Prot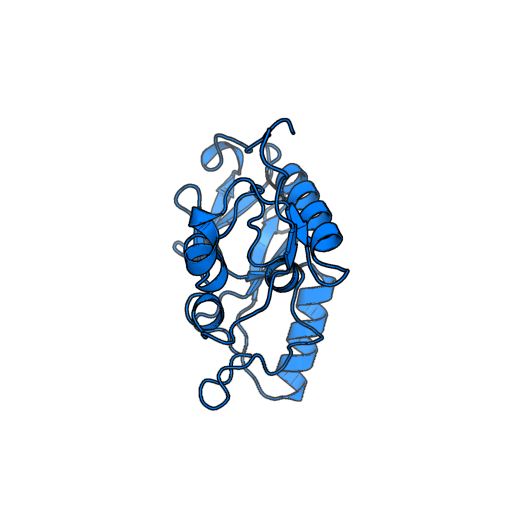ein AF-A0A497RSQ1-F1 (afdb_monomer_lite)

pLDDT: mean 88.02, std 12.99, range [28.38, 98.44]

Structure (mmCIF, N/CA/C/O backbone):
data_AF-A0A497RSQ1-F1
#
_entry.id   AF-A0A497RSQ1-F1
#
loop_
_atom_site.group_PDB
_atom_site.id
_atom_site.type_symbol
_atom_site.label_atom_id
_atom_site.label_alt_id
_atom_site.label_comp_id
_atom_site.label_asym_id
_atom_site.label_entity_id
_atom_site.label_seq_id
_atom_site.pdbx_PDB_ins_code
_atom_site.Cartn_x
_atom_site.Cartn_y
_atom_site.Cartn_z
_atom_site.occupancy
_atom_site.B_iso_or_equiv
_atom_site.auth_seq_id
_atom_site.auth_comp_id
_atom_site.auth_asym_id
_atom_site.auth_atom_id
_atom_site.pdbx_PDB_model_num
ATOM 1 N N . MET A 1 1 ? 28.451 -4.907 -27.278 1.00 52.22 1 MET A N 1
ATOM 2 C CA . MET A 1 1 ? 27.401 -4.819 -26.233 1.00 52.22 1 MET A CA 1
ATOM 3 C C . MET A 1 1 ? 26.137 -5.486 -26.754 1.00 52.22 1 MET A C 1
ATOM 5 O O . MET A 1 1 ? 25.783 -5.231 -27.897 1.00 52.22 1 MET A O 1
ATOM 9 N N . ARG A 1 2 ? 25.479 -6.356 -25.973 1.00 59.78 2 ARG A N 1
ATOM 10 C CA . ARG A 1 2 ? 24.147 -6.872 -26.343 1.00 59.78 2 ARG A CA 1
ATOM 11 C C . ARG A 1 2 ? 23.115 -5.746 -26.162 1.00 59.78 2 ARG A C 1
ATOM 13 O O . ARG A 1 2 ? 23.222 -5.026 -25.170 1.00 59.78 2 ARG A O 1
ATOM 20 N N . PRO A 1 3 ? 22.153 -5.566 -27.081 1.00 72.75 3 PRO A N 1
ATOM 21 C CA . PRO A 1 3 ? 21.122 -4.546 -26.925 1.00 72.75 3 PRO A CA 1
ATOM 22 C C . PRO A 1 3 ? 20.256 -4.849 -25.696 1.00 72.75 3 PRO A C 1
ATOM 24 O O . PRO A 1 3 ? 19.858 -5.996 -25.479 1.00 72.75 3 PRO A O 1
ATOM 27 N N . ILE A 1 4 ? 19.971 -3.818 -24.895 1.00 76.62 4 ILE A N 1
ATOM 28 C CA . ILE A 1 4 ? 19.036 -3.910 -23.768 1.00 76.62 4 ILE A CA 1
ATOM 29 C C . ILE A 1 4 ? 17.651 -4.205 -24.345 1.00 76.62 4 ILE A C 1
ATOM 31 O O . ILE A 1 4 ? 17.123 -3.418 -25.132 1.00 76.62 4 ILE A O 1
ATOM 35 N N . ARG A 1 5 ? 17.065 -5.343 -23.965 1.00 82.69 5 ARG A N 1
ATOM 36 C CA . ARG A 1 5 ? 15.711 -5.716 -24.391 1.00 82.69 5 ARG A CA 1
ATOM 37 C C . ARG A 1 5 ? 14.687 -4.826 -23.696 1.00 82.69 5 ARG A C 1
ATOM 39 O O . ARG A 1 5 ? 14.846 -4.513 -22.520 1.00 82.69 5 ARG A O 1
ATOM 46 N N . ALA A 1 6 ? 13.638 -4.441 -24.411 1.00 85.75 6 ALA A N 1
ATOM 47 C CA . ALA A 1 6 ? 12.471 -3.801 -23.824 1.00 85.75 6 ALA A CA 1
ATOM 48 C C . ALA A 1 6 ? 11.416 -4.862 -23.488 1.00 85.75 6 ALA A C 1
ATOM 50 O O . ALA A 1 6 ? 11.154 -5.744 -24.304 1.00 85.75 6 ALA A O 1
ATOM 51 N N . LEU A 1 7 ? 10.846 -4.803 -22.285 1.00 87.31 7 LEU A N 1
ATOM 52 C CA . LEU A 1 7 ? 9.827 -5.741 -21.816 1.00 87.31 7 LEU A CA 1
ATOM 53 C C . LEU A 1 7 ? 8.635 -4.984 -21.260 1.00 87.31 7 LEU A C 1
ATOM 55 O O . LEU A 1 7 ? 8.781 -4.227 -20.303 1.00 87.31 7 LEU A O 1
ATOM 59 N N . ARG A 1 8 ? 7.448 -5.239 -21.809 1.00 85.75 8 ARG A N 1
ATOM 60 C CA . ARG A 1 8 ? 6.207 -4.646 -21.317 1.00 85.75 8 ARG A CA 1
ATOM 61 C C . ARG A 1 8 ? 5.657 -5.427 -20.126 1.00 85.75 8 ARG A C 1
ATOM 63 O O . ARG A 1 8 ? 5.449 -6.635 -20.226 1.00 85.75 8 ARG A O 1
ATOM 70 N N . PHE A 1 9 ? 5.378 -4.747 -19.014 1.00 86.75 9 PHE A N 1
ATOM 71 C CA . PHE A 1 9 ? 4.687 -5.383 -17.896 1.00 86.75 9 PHE A CA 1
ATOM 72 C C . PHE A 1 9 ? 3.233 -5.704 -18.236 1.00 86.75 9 PHE A C 1
ATOM 74 O O . PHE A 1 9 ? 2.473 -4.832 -18.668 1.00 86.7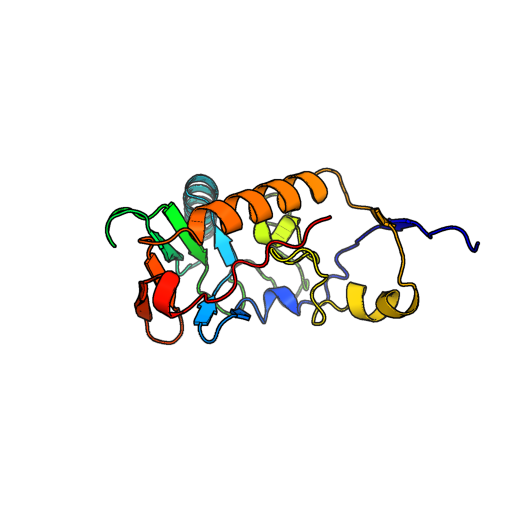5 9 PHE A O 1
ATOM 81 N N . GLU A 1 10 ? 2.830 -6.931 -17.903 1.00 86.12 10 GLU A N 1
ATOM 82 C CA . GLU A 1 10 ? 1.447 -7.384 -17.964 1.00 86.12 10 GLU A CA 1
ATOM 83 C C . GLU A 1 10 ? 1.053 -8.108 -16.673 1.00 86.12 10 GLU A C 1
ATOM 85 O O . GLU A 1 10 ? 1.729 -9.023 -16.193 1.00 86.12 10 GLU A O 1
ATOM 90 N N . CYS A 1 11 ? -0.086 -7.711 -16.098 1.00 88.12 11 CYS A N 1
ATOM 91 C CA . CYS A 1 11 ? -0.640 -8.409 -14.947 1.00 88.12 11 CYS A CA 1
ATOM 92 C C . CYS A 1 11 ? -1.147 -9.790 -15.381 1.00 88.12 11 CYS A C 1
ATOM 94 O O . CYS A 1 11 ? -2.190 -9.900 -16.018 1.00 88.12 11 CYS A O 1
ATOM 96 N N . LEU A 1 12 ? -0.464 -10.848 -14.941 1.00 91.19 12 LEU A N 1
ATOM 97 C CA . LEU A 1 12 ? -0.809 -12.241 -15.255 1.00 91.19 12 LEU A CA 1
ATOM 98 C C . LEU A 1 12 ? -2.095 -12.750 -14.575 1.00 91.19 12 LEU A C 1
ATOM 100 O O . LEU A 1 12 ? -2.354 -13.950 -14.602 1.00 91.19 12 LEU A O 1
ATOM 104 N N . ARG A 1 13 ? -2.843 -11.881 -13.873 1.00 91.62 13 ARG A N 1
ATOM 105 C CA . ARG A 1 13 ? -4.024 -12.247 -13.060 1.00 91.62 13 ARG A CA 1
ATOM 106 C C . ARG A 1 13 ? -3.760 -13.438 -12.129 1.00 91.62 13 ARG A C 1
ATOM 108 O O . ARG A 1 13 ? -4.613 -14.274 -11.858 1.00 91.62 13 ARG A O 1
ATOM 115 N N . CYS A 1 14 ? -2.527 -13.520 -11.623 1.00 91.69 14 CYS A N 1
ATOM 116 C CA . CYS A 1 14 ? -2.107 -14.655 -10.810 1.00 91.69 14 CYS A CA 1
ATOM 117 C C . CYS A 1 14 ? -2.724 -14.644 -9.402 1.00 91.69 14 CYS A C 1
ATOM 119 O O . CYS A 1 14 ? -2.711 -15.680 -8.745 1.00 91.69 14 CYS A O 1
ATOM 121 N N . GLY A 1 15 ? -3.246 -13.497 -8.949 1.00 91.50 15 GLY A N 1
ATOM 122 C CA . GLY A 1 15 ? -3.863 -13.305 -7.635 1.00 91.50 15 GLY A CA 1
ATOM 123 C C . GLY A 1 15 ? -2.886 -12.954 -6.512 1.00 91.50 15 GLY A C 1
ATOM 124 O O . GLY A 1 15 ? -3.297 -12.328 -5.547 1.00 91.50 15 GLY A O 1
ATOM 125 N N . ARG A 1 16 ? -1.584 -13.253 -6.641 1.00 91.56 16 ARG A N 1
ATOM 126 C CA . ARG A 1 16 ? -0.605 -13.146 -5.533 1.00 91.56 16 ARG A CA 1
ATOM 127 C C . ARG A 1 16 ? -0.569 -11.791 -4.831 1.00 91.56 16 ARG A C 1
ATOM 129 O O . ARG A 1 16 ? -0.729 -11.739 -3.622 1.00 91.56 16 ARG A O 1
ATOM 136 N N . CYS A 1 17 ? -0.396 -10.694 -5.569 1.00 90.12 17 CYS A N 1
ATOM 137 C CA . CYS A 1 17 ? -0.370 -9.355 -4.967 1.00 90.12 17 CYS A CA 1
ATOM 138 C C . CYS A 1 17 ? -1.743 -8.877 -4.468 1.00 90.12 17 CYS A C 1
ATOM 140 O O . CYS A 1 17 ? -1.812 -7.919 -3.707 1.00 90.12 17 CYS A O 1
ATOM 142 N N . CYS A 1 18 ? -2.828 -9.529 -4.895 1.00 94.00 18 CYS A N 1
ATOM 143 C CA . CYS A 1 18 ? -4.177 -9.247 -4.422 1.00 94.00 18 CYS A CA 1
ATOM 144 C C . CYS A 1 18 ? -4.508 -10.018 -3.140 1.00 94.00 18 CYS A C 1
ATOM 146 O O . CYS A 1 18 ? -5.223 -9.484 -2.303 1.00 94.00 18 CYS A O 1
ATOM 148 N N . VAL A 1 19 ? -3.988 -11.238 -2.974 1.00 94.50 19 VAL A N 1
ATOM 149 C CA . VAL A 1 19 ? -4.198 -12.045 -1.760 1.00 94.50 19 VAL A CA 1
ATOM 150 C C . VAL A 1 19 ? -3.184 -11.737 -0.659 1.00 94.50 19 VAL A C 1
ATOM 152 O O . VAL A 1 19 ? -3.509 -11.869 0.511 1.00 94.50 19 VAL A O 1
ATOM 155 N N . GLN A 1 20 ? -1.981 -11.292 -1.030 1.00 93.00 20 GLN A N 1
ATOM 156 C CA . GLN A 1 20 ? -0.930 -10.830 -0.121 1.00 93.00 20 GLN A CA 1
ATOM 157 C C . GLN A 1 20 ? -0.712 -9.333 -0.345 1.00 93.00 20 GLN A C 1
ATOM 159 O O . GLN A 1 20 ? 0.178 -8.937 -1.107 1.00 93.00 20 GLN A O 1
ATOM 164 N N . THR A 1 21 ? -1.568 -8.510 0.253 1.00 93.06 21 THR A N 1
ATOM 165 C CA . THR A 1 21 ? -1.550 -7.045 0.128 1.00 93.06 21 THR A CA 1
ATOM 166 C C . THR A 1 21 ? -0.581 -6.389 1.101 1.00 93.06 21 THR A C 1
ATOM 168 O O . THR A 1 21 ? -0.119 -5.277 0.837 1.00 93.06 21 THR A O 1
ATOM 171 N N . ARG A 1 22 ? -0.249 -7.062 2.208 1.00 94.00 22 ARG A N 1
ATOM 172 C CA . ARG A 1 22 ? 0.657 -6.542 3.223 1.00 94.00 22 ARG A CA 1
ATOM 173 C C . ARG A 1 22 ? 2.111 -6.785 2.834 1.00 94.00 22 ARG A C 1
ATOM 175 O O . ARG A 1 22 ? 2.474 -7.771 2.179 1.00 94.00 22 ARG A O 1
ATOM 182 N N . ARG A 1 23 ? 2.970 -5.841 3.207 1.00 89.62 23 ARG A N 1
ATOM 183 C CA . ARG A 1 23 ? 4.414 -5.874 2.960 1.00 89.62 23 ARG A CA 1
ATOM 184 C C . ARG A 1 23 ? 5.161 -5.462 4.213 1.00 89.62 23 ARG A C 1
ATOM 186 O O . ARG A 1 23 ? 4.821 -4.459 4.832 1.00 89.62 23 ARG A O 1
ATOM 193 N N . GLU A 1 24 ? 6.189 -6.231 4.553 1.00 90.81 24 GLU A N 1
ATOM 194 C CA . GLU A 1 24 ? 7.127 -5.855 5.603 1.00 90.81 24 GLU A CA 1
ATOM 195 C C . GLU A 1 24 ? 8.285 -5.050 5.003 1.00 90.81 24 GLU A C 1
ATOM 197 O O . GLU A 1 24 ? 8.909 -5.475 4.028 1.00 90.81 24 GLU A O 1
ATOM 202 N N . LEU A 1 25 ? 8.561 -3.881 5.578 1.00 86.38 25 LEU A N 1
ATOM 203 C CA . LEU A 1 25 ? 9.674 -3.018 5.197 1.00 86.38 25 LEU A CA 1
ATOM 204 C C . LEU A 1 25 ? 10.186 -2.276 6.440 1.00 86.38 25 LEU A C 1
ATOM 206 O O . LEU A 1 25 ? 9.396 -1.723 7.197 1.00 86.38 25 LEU A O 1
ATOM 210 N N . HIS A 1 26 ? 11.505 -2.276 6.659 1.00 87.31 26 HIS A N 1
ATOM 211 C CA . HIS A 1 26 ? 12.146 -1.702 7.856 1.00 87.31 26 HIS A CA 1
ATOM 212 C C . HIS A 1 26 ? 11.560 -2.207 9.194 1.00 87.31 26 HIS A C 1
ATOM 214 O O . HIS A 1 26 ? 11.479 -1.463 10.165 1.00 87.31 26 HIS A O 1
ATOM 220 N N . GLY A 1 27 ? 11.119 -3.470 9.250 1.00 90.12 27 GLY A N 1
ATOM 221 C CA . GLY A 1 27 ? 10.494 -4.038 10.450 1.00 90.12 27 GLY A CA 1
ATOM 222 C C . GLY A 1 27 ? 9.091 -3.492 10.749 1.00 90.12 27 GLY A C 1
ATOM 223 O O . GLY A 1 27 ? 8.587 -3.684 11.854 1.00 90.12 27 GLY A O 1
ATOM 224 N N . LEU A 1 28 ? 8.448 -2.839 9.780 1.00 93.06 28 LEU A N 1
ATOM 225 C CA . LEU A 1 28 ? 7.070 -2.349 9.852 1.00 93.06 28 LEU A CA 1
ATOM 226 C C . LEU A 1 28 ? 6.213 -3.075 8.817 1.00 93.06 28 LEU A C 1
ATOM 228 O O . LEU A 1 28 ? 6.718 -3.465 7.764 1.00 93.06 28 LEU A O 1
ATOM 232 N N . VAL A 1 29 ? 4.919 -3.225 9.088 1.00 95.56 29 VAL A N 1
ATOM 233 C CA . VAL A 1 29 ? 3.957 -3.819 8.156 1.00 95.56 29 VAL A CA 1
ATOM 234 C C . VAL A 1 29 ? 3.071 -2.735 7.555 1.00 95.56 29 VAL A C 1
ATOM 236 O O . VAL A 1 29 ? 2.392 -1.990 8.264 1.00 95.56 29 VAL A O 1
ATOM 239 N N . PHE A 1 30 ? 3.044 -2.698 6.226 1.00 94.88 30 PHE A N 1
ATOM 240 C CA . PHE A 1 30 ? 2.265 -1.761 5.423 1.00 94.88 30 PHE A CA 1
ATOM 241 C C . PHE A 1 30 ? 1.242 -2.484 4.557 1.00 94.88 30 PHE A C 1
ATOM 243 O O . PHE A 1 30 ? 1.498 -3.590 4.088 1.00 94.88 30 PHE A O 1
ATOM 250 N N . GLY A 1 31 ? 0.106 -1.838 4.316 1.00 95.88 31 GLY A N 1
ATOM 251 C CA . GLY A 1 31 ? -0.886 -2.236 3.323 1.00 95.88 31 GLY A CA 1
ATOM 252 C C . GLY A 1 31 ? -0.689 -1.518 1.985 1.00 95.88 31 GLY A C 1
ATOM 253 O O . GLY A 1 31 ? 0.392 -1.015 1.671 1.00 95.88 31 GLY A O 1
ATOM 254 N N . ILE A 1 32 ? -1.756 -1.427 1.190 1.00 95.12 32 ILE A N 1
ATOM 255 C CA . ILE A 1 32 ? -1.714 -0.708 -0.092 1.00 95.12 32 ILE A CA 1
ATOM 256 C C . ILE A 1 32 ? -1.809 0.793 0.179 1.00 95.12 32 ILE A C 1
ATOM 258 O O . ILE A 1 32 ? -2.842 1.256 0.654 1.00 95.12 32 ILE A O 1
ATOM 262 N N . GLN A 1 33 ? -0.761 1.548 -0.152 1.00 95.25 33 GLN A N 1
ATOM 263 C CA . GLN A 1 33 ? -0.725 3.006 -0.002 1.00 95.25 33 GLN A CA 1
ATOM 264 C C . GLN A 1 33 ? -1.817 3.699 -0.830 1.00 95.25 33 GLN A C 1
ATOM 266 O O . GLN A 1 33 ? -1.993 3.404 -2.014 1.00 95.25 33 GLN A O 1
ATOM 271 N N . LEU A 1 34 ? -2.493 4.659 -0.197 1.00 97.00 34 LEU A N 1
ATOM 272 C CA . LEU A 1 34 ? -3.575 5.471 -0.741 1.00 97.00 34 LEU A CA 1
ATOM 273 C C . LEU A 1 34 ? -3.312 6.958 -0.485 1.00 97.00 34 LEU A C 1
ATOM 275 O O . LEU A 1 34 ? -3.069 7.389 0.648 1.00 97.00 34 LEU A O 1
ATOM 279 N N . TRP A 1 35 ? -3.461 7.761 -1.532 1.00 96.56 35 TRP A N 1
ATOM 280 C CA . TRP A 1 35 ? -3.554 9.214 -1.403 1.00 96.56 35 TRP A CA 1
ATOM 281 C C . TRP A 1 35 ? -4.932 9.627 -0.870 1.00 96.56 35 TRP A C 1
ATOM 283 O O . TRP A 1 35 ? -5.874 8.832 -0.943 1.00 96.56 35 TRP A O 1
ATOM 293 N N . PRO A 1 36 ? -5.092 10.851 -0.333 1.00 97.38 36 PRO A N 1
ATOM 294 C CA . PRO A 1 36 ? -6.379 11.324 0.181 1.00 97.38 36 PRO A CA 1
ATOM 295 C C . PRO A 1 36 ? -7.540 11.166 -0.814 1.00 97.38 36 PRO A C 1
ATOM 297 O O . PRO A 1 36 ? -8.638 10.762 -0.429 1.00 97.38 36 PRO A O 1
ATOM 300 N N . GLU A 1 37 ? -7.294 11.427 -2.095 1.00 97.19 37 GLU A N 1
ATOM 301 C CA . GLU A 1 37 ? -8.268 11.298 -3.181 1.00 97.19 37 GLU A CA 1
ATOM 302 C C . GLU A 1 37 ? -8.601 9.828 -3.458 1.00 97.19 37 GLU A C 1
ATOM 304 O O . GLU A 1 37 ? -9.769 9.475 -3.611 1.00 97.19 37 GLU A O 1
ATOM 309 N N . GLU A 1 38 ? -7.595 8.950 -3.450 1.00 97.62 38 GLU A N 1
ATOM 310 C CA . GLU A 1 38 ? -7.783 7.509 -3.647 1.00 97.62 38 GLU A CA 1
ATOM 311 C C . GLU A 1 38 ? -8.522 6.875 -2.469 1.00 97.62 38 GLU A C 1
ATOM 313 O O . GLU A 1 38 ? -9.419 6.063 -2.677 1.00 97.62 38 GLU A O 1
ATOM 318 N N . LYS A 1 39 ? -8.230 7.298 -1.231 1.00 98.38 39 LYS A N 1
ATOM 319 C CA . LYS A 1 39 ? -9.014 6.912 -0.053 1.00 98.38 39 LYS A CA 1
ATOM 320 C C . LYS A 1 39 ? -10.488 7.258 -0.253 1.00 98.38 39 LYS A C 1
ATOM 322 O O . LYS A 1 39 ? -11.343 6.406 -0.006 1.00 98.38 39 LYS A O 1
ATOM 327 N N . LYS A 1 40 ? -10.793 8.498 -0.655 1.00 98.25 40 LYS A N 1
ATOM 328 C CA . LYS A 1 40 ? -12.178 8.945 -0.882 1.00 98.25 40 LYS A CA 1
ATOM 329 C C . LYS A 1 40 ? -12.845 8.087 -1.957 1.00 98.25 40 LYS A C 1
ATOM 331 O O . LYS A 1 40 ? -13.900 7.520 -1.696 1.00 98.25 40 LYS A O 1
ATOM 336 N N . LEU A 1 41 ? -12.190 7.925 -3.107 1.00 98.19 41 LEU A N 1
ATOM 337 C CA . LEU A 1 41 ? -12.692 7.135 -4.231 1.00 98.19 41 LEU A CA 1
ATOM 338 C C . LEU A 1 41 ? -12.997 5.685 -3.832 1.00 98.19 41 LEU A C 1
ATOM 340 O O . LEU A 1 41 ? -14.106 5.208 -4.057 1.00 98.19 41 LEU A O 1
ATOM 344 N N . LEU A 1 42 ? -12.040 4.992 -3.211 1.00 98.19 42 LEU A N 1
ATOM 345 C CA . LEU A 1 42 ? -12.211 3.592 -2.815 1.00 98.19 42 LEU A CA 1
ATOM 346 C C . LEU A 1 42 ? -13.298 3.435 -1.749 1.00 98.19 42 LEU A C 1
ATOM 348 O O . LEU A 1 42 ? -14.039 2.459 -1.788 1.00 98.19 42 LEU A O 1
ATOM 352 N N . THR A 1 43 ? -13.435 4.404 -0.837 1.00 98.31 43 THR A N 1
ATOM 353 C CA . THR A 1 43 ? -14.519 4.411 0.158 1.00 98.31 43 THR A CA 1
ATOM 354 C C . THR A 1 43 ? -15.887 4.562 -0.506 1.00 98.31 43 THR A C 1
ATOM 356 O O . THR A 1 43 ? -16.821 3.861 -0.123 1.00 98.31 43 THR A O 1
ATOM 359 N N . CYS A 1 44 ? -16.013 5.424 -1.522 1.00 98.38 44 CYS A N 1
ATOM 360 C CA . CYS A 1 44 ? -17.252 5.561 -2.291 1.00 98.38 44 CYS A CA 1
ATOM 361 C C . CYS A 1 44 ? -17.602 4.262 -3.025 1.00 98.38 44 CYS A C 1
ATOM 363 O O . CYS A 1 44 ? -18.695 3.739 -2.826 1.00 98.38 44 CYS A O 1
ATOM 365 N N . ILE A 1 45 ? -16.655 3.691 -3.780 1.00 98.38 45 ILE A N 1
ATOM 366 C CA . ILE A 1 45 ? -16.871 2.431 -4.510 1.00 98.38 45 ILE A CA 1
ATOM 367 C C . ILE A 1 45 ? -17.262 1.301 -3.547 1.00 98.38 45 ILE A C 1
ATOM 369 O O . ILE A 1 45 ? -18.166 0.519 -3.835 1.00 98.38 45 ILE A O 1
ATOM 373 N N . ALA A 1 46 ? -16.589 1.208 -2.398 1.00 98.19 46 ALA A N 1
ATOM 374 C CA . ALA A 1 46 ? -16.888 0.209 -1.381 1.00 98.19 46 ALA A CA 1
ATOM 375 C C . ALA A 1 46 ? -18.313 0.368 -0.832 1.00 98.19 46 ALA A C 1
ATOM 377 O O . ALA A 1 46 ? -19.068 -0.601 -0.802 1.00 98.19 46 ALA A O 1
ATOM 378 N N . LYS A 1 47 ? -18.709 1.598 -0.482 1.00 98.31 47 LYS A N 1
ATOM 379 C CA . LYS A 1 47 ? -20.058 1.909 0.005 1.00 98.31 47 LYS A CA 1
ATOM 380 C C . LYS A 1 47 ? -21.134 1.569 -1.028 1.00 98.31 47 LYS A C 1
ATOM 382 O O . LYS A 1 47 ? -22.114 0.923 -0.675 1.00 98.31 47 LYS A O 1
ATOM 387 N N . GLU A 1 48 ? -20.947 1.971 -2.283 1.00 98.19 48 GLU A N 1
ATOM 388 C CA . GLU A 1 48 ? -21.890 1.699 -3.380 1.00 98.19 48 GLU A CA 1
ATOM 389 C C . GLU A 1 48 ? -22.085 0.202 -3.628 1.00 98.19 48 GLU A C 1
ATOM 391 O O . GLU A 1 48 ? -23.179 -0.235 -3.972 1.00 98.19 48 GLU A O 1
ATOM 396 N N . ARG A 1 49 ? -21.031 -0.594 -3.429 1.00 97.38 49 ARG A N 1
ATOM 397 C CA . ARG A 1 49 ? -21.045 -2.044 -3.656 1.00 97.38 49 ARG A CA 1
ATOM 398 C C . ARG A 1 49 ? -21.334 -2.867 -2.401 1.00 97.38 49 ARG A C 1
ATOM 400 O O . ARG A 1 49 ? -21.286 -4.090 -2.469 1.00 97.38 49 ARG A O 1
ATOM 407 N N . GLY A 1 50 ? -21.574 -2.228 -1.254 1.00 97.69 50 GLY A N 1
ATOM 408 C CA . GLY A 1 50 ? -21.737 -2.926 0.026 1.00 97.69 50 GLY A CA 1
ATOM 409 C C . GLY A 1 50 ? -20.487 -3.696 0.478 1.00 97.69 50 GLY A C 1
ATOM 410 O O . GLY A 1 50 ? -20.592 -4.639 1.257 1.00 97.69 50 GLY A O 1
ATOM 411 N N . ILE A 1 51 ? -19.302 -3.318 -0.008 1.00 97.75 51 ILE A N 1
ATOM 412 C CA . ILE A 1 51 ? -18.024 -3.937 0.353 1.00 97.75 51 ILE A CA 1
ATOM 413 C C . ILE A 1 51 ? -17.492 -3.252 1.612 1.00 97.75 51 ILE A C 1
ATOM 415 O O . ILE A 1 51 ? -17.379 -2.027 1.673 1.00 97.75 51 ILE A O 1
ATOM 419 N N . LYS A 1 52 ? -17.112 -4.035 2.622 1.00 97.94 52 LYS A N 1
ATOM 420 C CA . LYS A 1 52 ? -16.425 -3.513 3.806 1.00 97.94 52 LYS A CA 1
ATOM 421 C C . LYS A 1 52 ? -14.933 -3.358 3.509 1.00 97.94 52 LYS A C 1
ATOM 423 O O . LYS A 1 52 ? -14.300 -4.306 3.056 1.00 97.94 52 LYS A O 1
ATOM 428 N N . ILE A 1 53 ? -14.382 -2.180 3.797 1.00 98.25 53 ILE A N 1
ATOM 429 C CA . ILE A 1 53 ? -12.944 -1.904 3.688 1.00 98.25 53 ILE A CA 1
ATOM 430 C C . ILE A 1 53 ? -12.401 -1.320 4.992 1.00 98.25 53 ILE A C 1
ATOM 432 O O . ILE A 1 53 ? -13.094 -0.582 5.696 1.00 98.25 53 ILE A O 1
ATOM 436 N N . THR A 1 54 ? -11.139 -1.611 5.283 1.00 98.44 54 THR A N 1
ATOM 437 C CA . THR A 1 54 ? -10.395 -1.129 6.444 1.00 98.44 54 THR A CA 1
ATOM 438 C C . THR A 1 54 ? -9.298 -0.181 5.980 1.00 98.44 54 THR A C 1
ATOM 440 O O . THR A 1 54 ? -8.241 -0.593 5.504 1.00 98.44 54 THR A O 1
ATOM 443 N N . VAL A 1 55 ? -9.527 1.121 6.150 1.00 98.31 55 VAL A N 1
ATOM 444 C CA . VAL A 1 55 ? -8.543 2.154 5.806 1.00 98.31 55 VAL A CA 1
ATOM 445 C C . VAL A 1 55 ? -7.908 2.704 7.079 1.00 98.31 55 VAL A C 1
ATOM 447 O O . VAL A 1 55 ? -8.605 3.201 7.965 1.00 98.31 55 VAL A O 1
ATOM 450 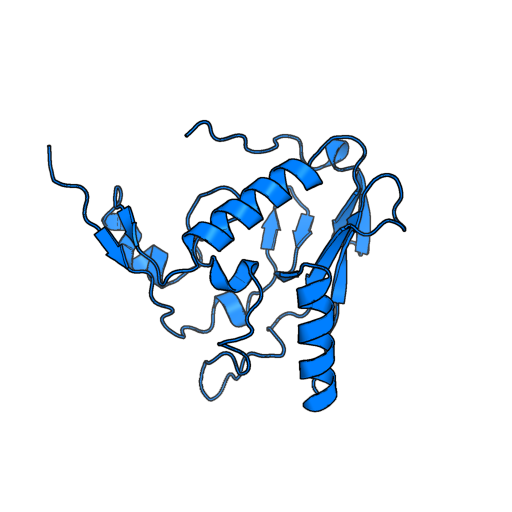N N . LYS A 1 56 ? -6.579 2.639 7.165 1.00 98.38 56 LYS A N 1
ATOM 451 C CA . LYS A 1 56 ? -5.787 3.130 8.304 1.00 98.38 56 LYS A CA 1
ATOM 452 C C . LYS A 1 56 ? -4.838 4.246 7.847 1.00 98.38 56 LYS A C 1
ATOM 454 O O . LYS A 1 56 ? -4.544 4.340 6.654 1.00 98.38 56 LYS A O 1
ATOM 459 N N . PRO A 1 57 ? -4.366 5.120 8.750 1.00 98.12 57 PRO A N 1
ATOM 460 C CA . PRO A 1 57 ? -3.286 6.049 8.431 1.00 98.12 57 PRO A CA 1
ATOM 461 C C . PRO A 1 57 ? -2.023 5.282 8.029 1.00 98.12 57 PRO A C 1
ATOM 463 O O . PRO A 1 57 ? -1.814 4.164 8.494 1.00 98.12 57 PRO A O 1
ATOM 466 N N . GLN A 1 58 ? -1.180 5.873 7.186 1.00 96.81 58 GLN A N 1
ATOM 467 C CA . GLN A 1 58 ? 0.146 5.335 6.865 1.00 96.81 58 GLN A CA 1
ATOM 468 C C . GLN A 1 58 ? 1.254 6.290 7.290 1.00 96.81 58 GLN A C 1
ATOM 470 O O . GLN A 1 58 ? 2.199 5.875 7.953 1.00 96.81 58 GLN A O 1
ATOM 475 N N . PHE A 1 59 ? 1.108 7.570 6.954 1.00 96.94 59 PHE A N 1
ATOM 476 C CA . PHE A 1 59 ? 2.048 8.614 7.335 1.00 96.94 59 PHE A CA 1
ATOM 477 C C . PHE A 1 59 ? 1.315 9.835 7.879 1.00 96.94 59 PHE A C 1
ATOM 479 O O . PHE A 1 59 ? 0.172 10.110 7.502 1.00 96.94 59 PHE A O 1
ATOM 486 N N . ALA A 1 60 ? 1.993 10.571 8.753 1.00 97.19 60 ALA A N 1
ATOM 487 C CA . ALA A 1 60 ? 1.556 11.871 9.236 1.00 97.19 60 ALA A CA 1
ATOM 488 C C . ALA A 1 60 ? 2.739 12.846 9.332 1.00 97.19 60 ALA A C 1
ATOM 490 O O . ALA A 1 60 ? 3.900 12.431 9.387 1.00 97.19 60 ALA A O 1
ATOM 491 N N . SER A 1 61 ? 2.439 14.146 9.306 1.00 94.81 61 SER A N 1
ATOM 492 C CA . SER A 1 61 ? 3.440 15.212 9.218 1.00 94.81 61 SER A CA 1
ATOM 493 C C . SER A 1 61 ? 3.984 15.603 10.609 1.00 94.81 61 SER A C 1
ATOM 495 O O . SER A 1 61 ? 4.663 14.807 11.249 1.00 94.81 61 SER A O 1
ATOM 497 N N . ARG A 1 62 ? 3.696 16.802 11.116 1.00 90.94 62 ARG A N 1
ATOM 498 C CA . ARG A 1 62 ? 4.190 17.358 12.384 1.00 90.94 62 ARG A CA 1
ATOM 499 C C . ARG A 1 62 ? 3.585 16.647 13.595 1.00 90.94 62 ARG A C 1
ATOM 501 O O . ARG A 1 62 ? 4.257 16.452 14.606 1.00 90.94 62 ARG A O 1
ATOM 508 N N . SER A 1 63 ? 2.329 16.222 13.487 1.00 94.69 63 SER A N 1
ATOM 509 C CA . SER A 1 63 ? 1.593 15.504 14.530 1.00 94.69 63 SER A CA 1
ATOM 510 C C . SER A 1 63 ? 0.948 14.237 13.971 1.00 94.69 63 SER A C 1
ATOM 51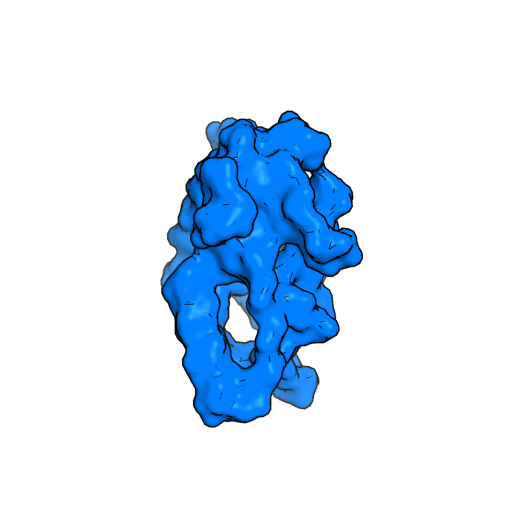2 O O . SER A 1 63 ? 0.690 14.135 12.776 1.00 94.69 63 SER A O 1
ATOM 514 N N . LYS A 1 64 ? 0.608 13.292 14.856 1.00 95.25 64 LYS A N 1
ATOM 515 C CA . LYS A 1 64 ? -0.106 12.046 14.509 1.00 95.25 64 LYS A CA 1
ATOM 516 C C . LYS A 1 64 ? -1.523 12.282 13.957 1.00 95.25 64 LYS A C 1
ATOM 518 O O . LYS A 1 64 ? -2.104 11.378 13.366 1.00 95.25 64 LYS A O 1
ATOM 523 N N . SER A 1 65 ? -2.087 13.473 14.175 1.00 95.19 65 SER A N 1
ATOM 524 C CA . SER A 1 65 ? -3.393 13.882 13.646 1.00 95.19 65 SER A CA 1
ATOM 525 C C . SER A 1 65 ? -3.317 14.475 12.236 1.00 95.19 65 SER A C 1
ATOM 527 O O . SER A 1 65 ? -4.319 14.462 11.525 1.00 95.19 65 SER A O 1
ATOM 529 N N . ASP A 1 66 ? -2.146 14.954 11.809 1.00 96.00 66 ASP A N 1
ATOM 530 C CA . ASP A 1 66 ? -1.928 15.557 10.491 1.00 96.00 66 ASP A CA 1
ATOM 531 C C . ASP A 1 66 ? -1.559 14.485 9.451 1.00 96.00 66 ASP A C 1
ATOM 533 O O . ASP A 1 66 ? -0.410 14.366 9.017 1.00 96.00 66 ASP A O 1
ATOM 537 N N . ILE A 1 67 ? -2.533 13.625 9.136 1.00 97.81 67 ILE A N 1
ATOM 538 C CA . ILE A 1 67 ? -2.362 12.448 8.273 1.00 97.81 67 ILE A CA 1
ATOM 539 C C . ILE A 1 67 ? -2.162 12.880 6.819 1.00 97.81 67 ILE A C 1
ATOM 541 O O . ILE A 1 67 ? -3.029 13.510 6.215 1.00 97.81 67 ILE A O 1
ATOM 545 N N . THR A 1 68 ? -1.053 12.453 6.225 1.00 96.69 68 THR A N 1
ATOM 546 C CA . THR A 1 68 ? -0.665 12.792 4.849 1.00 96.69 68 THR A CA 1
ATOM 547 C C . THR A 1 68 ? -0.979 11.676 3.859 1.00 96.69 68 THR A C 1
ATOM 549 O O . THR A 1 68 ? -1.249 11.950 2.691 1.00 96.69 68 THR A O 1
ATOM 552 N N . LEU A 1 69 ? -0.948 10.421 4.312 1.00 97.25 69 LEU A N 1
ATOM 553 C CA . LEU A 1 69 ? -1.241 9.238 3.507 1.00 97.25 69 LEU A CA 1
ATOM 554 C C . LEU A 1 69 ? -2.006 8.200 4.308 1.00 97.25 69 LEU A C 1
ATOM 556 O O . LEU A 1 69 ? -1.880 8.094 5.530 1.00 97.25 69 LEU A O 1
ATOM 560 N N . TRP A 1 70 ? -2.756 7.392 3.575 1.00 98.44 70 TRP A N 1
ATOM 561 C CA . TRP A 1 70 ? -3.570 6.309 4.096 1.00 98.44 70 TRP A CA 1
ATOM 562 C C . TRP A 1 70 ? -3.113 4.984 3.497 1.00 98.44 70 TRP A C 1
ATOM 564 O O . TRP A 1 70 ? -2.338 4.949 2.547 1.00 98.44 70 TRP A O 1
ATOM 574 N N . GLN A 1 71 ? -3.606 3.885 4.046 1.00 98.19 71 GLN A N 1
ATOM 575 C CA . GLN A 1 71 ? -3.356 2.550 3.529 1.00 98.19 71 GLN A CA 1
ATOM 576 C C . GLN A 1 71 ? -4.603 1.677 3.657 1.00 98.19 71 GLN A C 1
ATOM 578 O O . GLN A 1 71 ? -5.319 1.749 4.660 1.00 98.19 71 GLN A O 1
ATOM 583 N N . LEU A 1 72 ? -4.855 0.852 2.640 1.00 98.19 72 LEU A N 1
ATOM 584 C CA . LEU A 1 72 ? -5.822 -0.240 2.713 1.00 98.19 72 LEU A CA 1
ATOM 585 C C . LEU A 1 72 ? -5.180 -1.386 3.498 1.00 98.19 72 LEU A C 1
ATOM 587 O O . LEU A 1 72 ? -4.183 -1.953 3.051 1.00 98.19 72 LEU A O 1
ATOM 591 N N . ALA A 1 73 ? -5.722 -1.679 4.678 1.00 97.94 73 ALA A N 1
ATOM 592 C CA . ALA A 1 73 ? -5.144 -2.621 5.634 1.00 97.94 73 ALA A CA 1
ATOM 593 C C . ALA A 1 73 ? -5.649 -4.063 5.456 1.00 97.94 73 ALA A C 1
ATOM 595 O O . ALA A 1 73 ? -5.118 -4.983 6.086 1.00 97.94 73 ALA A O 1
ATOM 596 N N . ASP A 1 74 ? -6.681 -4.257 4.638 1.00 98.12 74 ASP A N 1
ATOM 597 C CA . ASP A 1 74 ? -7.292 -5.557 4.382 1.00 98.12 74 ASP A CA 1
ATOM 598 C C . ASP A 1 74 ? -6.339 -6.490 3.621 1.00 98.12 74 ASP A C 1
ATOM 600 O O . ASP A 1 74 ? -5.698 -6.095 2.642 1.00 98.12 74 ASP A O 1
ATOM 604 N N . GLU A 1 75 ? -6.276 -7.739 4.075 1.00 96.25 75 GLU A N 1
ATOM 605 C CA . GLU A 1 75 ? -5.586 -8.850 3.425 1.00 96.25 75 GLU A CA 1
ATOM 606 C C . GLU A 1 75 ? -6.473 -10.099 3.568 1.00 96.25 75 GLU A C 1
ATOM 608 O O . GLU A 1 75 ? -6.748 -10.491 4.706 1.00 96.25 75 GLU A O 1
ATOM 613 N N . PRO A 1 76 ? -6.966 -10.701 2.468 1.00 96.50 76 PRO A N 1
ATOM 614 C CA . PRO A 1 76 ? -6.771 -10.317 1.064 1.00 96.50 76 PRO A CA 1
ATOM 615 C C . PRO A 1 76 ? -7.448 -8.981 0.689 1.00 96.50 76 PRO A C 1
ATOM 617 O O . PRO A 1 76 ? -8.214 -8.404 1.458 1.00 96.50 76 PRO A O 1
ATOM 620 N N . CYS A 1 77 ? -7.160 -8.471 -0.514 1.00 97.50 77 CYS A N 1
ATOM 621 C CA . CYS A 1 77 ? -7.770 -7.248 -1.033 1.00 97.50 77 CYS A CA 1
ATOM 622 C C . CYS A 1 77 ? -9.296 -7.415 -1.192 1.00 97.50 77 CYS A C 1
ATOM 624 O O . CYS A 1 77 ? -9.725 -8.305 -1.925 1.00 97.50 77 CYS A O 1
ATOM 626 N N . PRO A 1 78 ? -10.123 -6.509 -0.644 1.00 97.62 78 PRO A N 1
ATOM 627 C CA . PRO A 1 78 ? -11.584 -6.605 -0.686 1.00 97.62 78 PRO A CA 1
ATOM 628 C C . PRO A 1 78 ? -12.171 -6.395 -2.090 1.00 97.62 78 PRO A C 1
ATOM 630 O O . PRO A 1 78 ? -13.344 -6.663 -2.326 1.00 97.62 78 PRO A O 1
ATOM 633 N N . PHE A 1 79 ? -11.365 -5.913 -3.040 1.00 97.50 79 PHE A N 1
ATOM 634 C CA . PHE A 1 79 ? -11.760 -5.761 -4.441 1.00 97.50 79 PHE A CA 1
ATOM 635 C C . PHE A 1 79 ? -11.257 -6.898 -5.338 1.00 97.50 79 PHE A C 1
ATOM 637 O O . PHE A 1 79 ? -11.389 -6.810 -6.562 1.00 97.50 79 PHE A O 1
ATOM 644 N N . TYR A 1 80 ? -10.619 -7.922 -4.773 1.00 97.50 80 TYR A N 1
ATOM 645 C CA . TYR A 1 80 ? -10.210 -9.107 -5.514 1.00 97.50 80 TYR A CA 1
ATOM 646 C C . TYR A 1 80 ? -11.365 -10.104 -5.582 1.00 97.50 80 TYR A C 1
ATOM 648 O O . TYR A 1 80 ? -11.940 -10.459 -4.562 1.00 97.50 80 TYR A O 1
ATOM 656 N N . ASP A 1 81 ? -11.692 -10.549 -6.789 1.00 96.12 81 ASP A N 1
ATOM 657 C CA . ASP A 1 81 ? -12.611 -11.656 -7.015 1.00 96.12 81 ASP A CA 1
ATOM 658 C C . ASP A 1 81 ? -11.791 -12.919 -7.284 1.00 96.12 81 ASP A C 1
ATOM 660 O O . ASP A 1 81 ? -11.099 -13.023 -8.302 1.00 96.12 81 ASP A O 1
ATOM 664 N N . GLU A 1 82 ? -11.855 -13.869 -6.353 1.00 93.44 82 GLU A N 1
ATOM 665 C CA . GLU A 1 82 ? -11.130 -15.136 -6.438 1.00 93.44 82 GLU A CA 1
ATOM 666 C C . GLU A 1 82 ? -11.629 -16.019 -7.586 1.00 93.44 82 GLU A C 1
ATOM 668 O O . GLU A 1 82 ? -10.829 -16.733 -8.193 1.00 93.44 82 GLU A O 1
ATOM 673 N N . THR A 1 83 ? -12.914 -15.915 -7.938 1.00 93.69 83 THR A N 1
ATOM 674 C CA . THR A 1 83 ? -13.552 -16.722 -8.987 1.00 93.69 83 THR A CA 1
ATOM 675 C C . THR A 1 83 ? -13.011 -16.336 -10.355 1.00 93.69 83 THR A C 1
ATOM 677 O O . THR A 1 83 ? -12.565 -17.185 -11.126 1.00 93.69 83 THR A O 1
ATOM 680 N N . THR A 1 84 ? -12.990 -15.035 -10.656 1.00 93.81 84 THR A N 1
ATOM 681 C CA . THR A 1 84 ? -12.452 -14.521 -11.928 1.00 93.81 84 THR A CA 1
ATOM 682 C C . THR A 1 84 ? -10.951 -14.226 -11.874 1.00 93.81 84 THR A C 1
ATOM 684 O O . THR A 1 84 ? -10.354 -13.847 -12.888 1.00 93.81 84 THR A O 1
ATOM 687 N N . ARG A 1 85 ? -10.330 -14.381 -10.696 1.00 93.69 85 ARG A N 1
ATOM 688 C CA . ARG A 1 85 ? -8.935 -14.022 -10.388 1.00 93.69 85 ARG A CA 1
ATOM 689 C C . ARG A 1 85 ? -8.589 -12.595 -10.813 1.00 93.69 85 ARG A C 1
ATOM 691 O O . ARG A 1 85 ? -7.499 -12.320 -11.325 1.00 93.69 85 ARG A O 1
ATOM 698 N N . SER A 1 86 ? -9.527 -11.671 -10.631 1.00 92.94 86 SER A N 1
ATOM 699 C CA . SER A 1 86 ? -9.434 -10.318 -11.174 1.00 92.94 86 SER A CA 1
ATOM 700 C C . SER A 1 86 ? -9.755 -9.245 -10.136 1.00 92.94 86 SER A C 1
ATOM 702 O O . SER A 1 86 ? -10.351 -9.501 -9.096 1.00 92.94 86 SER A O 1
ATOM 704 N N . CYS A 1 87 ? -9.300 -8.018 -10.393 1.00 94.19 87 CYS A N 1
ATOM 705 C CA . CYS A 1 87 ? -9.664 -6.871 -9.570 1.00 94.19 87 CYS A CA 1
ATOM 706 C C . CYS A 1 87 ? -10.963 -6.270 -10.108 1.00 94.19 87 CYS A C 1
ATOM 708 O O . CYS A 1 87 ? -10.993 -5.772 -11.234 1.00 94.19 87 CYS A O 1
ATOM 710 N N . THR A 1 88 ? -12.003 -6.238 -9.281 1.00 96.12 88 THR A N 1
ATOM 711 C CA . THR A 1 88 ? -13.331 -5.716 -9.645 1.00 96.12 88 THR A CA 1
ATOM 712 C C . THR A 1 88 ? -13.352 -4.196 -9.846 1.00 96.12 88 THR A C 1
ATOM 714 O O . THR A 1 88 ? -14.348 -3.638 -10.312 1.00 96.12 88 THR A O 1
ATOM 717 N N . ILE A 1 89 ? -12.256 -3.508 -9.504 1.00 95.56 89 ILE A N 1
ATOM 718 C CA . ILE A 1 89 ? -12.049 -2.067 -9.703 1.00 95.56 89 ILE A CA 1
ATOM 719 C C . ILE A 1 89 ? -10.814 -1.778 -10.566 1.00 95.56 89 ILE A C 1
ATOM 721 O O . ILE A 1 89 ? -10.191 -0.733 -10.410 1.00 95.56 89 ILE A O 1
ATOM 725 N N . TYR A 1 90 ? -10.420 -2.690 -11.465 1.00 92.12 90 TYR A N 1
ATOM 726 C CA . TYR A 1 90 ? -9.159 -2.597 -12.221 1.00 92.12 90 TYR A CA 1
ATOM 727 C C . TYR A 1 90 ? -8.841 -1.202 -12.822 1.00 92.12 90 TYR A C 1
ATOM 729 O O . TYR A 1 90 ? -7.686 -0.772 -12.700 1.00 92.12 90 TYR A O 1
ATOM 737 N N . PRO A 1 91 ? -9.804 -0.459 -13.412 1.00 91.12 91 PRO A N 1
ATOM 738 C CA . PRO A 1 91 ? -9.562 0.899 -13.921 1.00 91.12 91 PRO A CA 1
ATOM 739 C C . PRO A 1 91 ? -9.296 1.946 -12.824 1.00 91.12 91 PRO A C 1
ATOM 741 O O . PRO A 1 91 ? -8.543 2.892 -13.037 1.00 91.12 91 PRO A O 1
ATOM 744 N N . TYR A 1 92 ? -9.867 1.748 -11.636 1.00 94.19 92 TYR A N 1
ATOM 745 C CA . TYR A 1 92 ? -9.804 2.654 -10.482 1.00 94.19 92 TYR A CA 1
ATOM 746 C C . TYR A 1 92 ? -8.754 2.243 -9.443 1.00 94.19 92 TYR A C 1
ATOM 748 O O . TYR A 1 92 ? -8.757 2.745 -8.320 1.00 94.19 92 TYR A O 1
ATOM 756 N N . ARG A 1 93 ? -7.864 1.306 -9.790 1.00 93.31 93 ARG A N 1
ATOM 757 C CA . ARG A 1 93 ? -6.811 0.838 -8.882 1.00 93.31 93 ARG A CA 1
ATOM 758 C C . ARG A 1 93 ? -5.959 2.008 -8.377 1.00 93.31 93 ARG A C 1
ATOM 760 O O . ARG A 1 93 ? -5.624 2.890 -9.174 1.00 93.31 93 ARG A O 1
ATOM 767 N N . PRO A 1 94 ? -5.543 1.980 -7.099 1.00 93.81 94 PRO A N 1
ATOM 768 C CA . PRO A 1 94 ? -4.695 3.021 -6.544 1.00 93.81 94 PRO A CA 1
ATOM 769 C C . PRO A 1 94 ? -3.320 3.033 -7.213 1.00 93.81 94 PRO A C 1
ATOM 771 O O . PRO A 1 94 ? -2.897 2.063 -7.854 1.00 93.81 94 PRO A O 1
ATOM 774 N N . LEU A 1 95 ? -2.595 4.134 -7.048 1.00 91.88 95 LEU A N 1
ATOM 775 C CA . LEU A 1 95 ? -1.320 4.387 -7.704 1.00 91.88 95 LEU A CA 1
ATOM 776 C C . LEU A 1 95 ? -0.278 3.320 -7.370 1.00 91.88 95 LEU A C 1
ATOM 778 O O . LEU A 1 95 ? 0.420 2.859 -8.270 1.00 91.88 95 LEU A O 1
ATOM 782 N N . ALA A 1 96 ? -0.251 2.858 -6.118 1.00 91.12 96 ALA A N 1
ATOM 783 C CA . ALA A 1 96 ? 0.588 1.744 -5.682 1.00 91.12 96 ALA A CA 1
ATOM 784 C C . ALA A 1 96 ? 0.327 0.461 -6.498 1.00 91.12 96 ALA A C 1
ATOM 786 O O . ALA A 1 96 ? 1.263 -0.202 -6.938 1.00 91.12 96 ALA A O 1
ATOM 787 N N . CYS A 1 97 ? -0.938 0.137 -6.783 1.00 91.50 97 CYS A N 1
ATOM 788 C CA . CYS A 1 97 ? -1.300 -1.020 -7.607 1.00 91.50 97 CYS A CA 1
ATOM 789 C C . CYS A 1 97 ? -1.057 -0.796 -9.108 1.00 91.50 97 CYS A C 1
ATOM 791 O O . CYS A 1 97 ? -0.832 -1.765 -9.833 1.00 91.50 97 CYS A O 1
ATOM 793 N N . ARG A 1 98 ? -1.130 0.452 -9.591 1.00 88.75 98 ARG A N 1
ATOM 794 C CA . ARG A 1 98 ? -0.824 0.807 -10.989 1.00 88.75 98 ARG A CA 1
ATOM 795 C C . ARG A 1 98 ? 0.671 0.764 -11.284 1.00 88.75 98 ARG A C 1
ATOM 797 O O . ARG A 1 98 ? 1.034 0.362 -12.379 1.00 88.75 98 ARG A O 1
ATOM 804 N N . ALA A 1 99 ? 1.514 1.144 -10.325 1.00 87.00 99 ALA A N 1
ATOM 805 C CA . ALA A 1 99 ? 2.969 1.074 -10.454 1.00 87.00 99 ALA A CA 1
ATOM 806 C C . ALA A 1 99 ? 3.526 -0.352 -10.355 1.00 87.00 99 ALA A C 1
ATOM 808 O O . ALA A 1 99 ? 4.666 -0.590 -10.751 1.00 87.00 99 ALA A O 1
ATOM 809 N N . TYR A 1 100 ? 2.739 -1.299 -9.833 1.00 88.12 100 TYR A N 1
ATOM 810 C CA . TYR A 1 100 ? 3.145 -2.696 -9.726 1.00 88.12 100 TYR A CA 1
ATOM 811 C C . TYR A 1 100 ? 3.578 -3.236 -11.100 1.00 88.12 100 TYR A C 1
ATOM 813 O O . TYR A 1 100 ? 2.849 -3.029 -12.073 1.00 88.12 100 TYR A O 1
ATOM 821 N N . PRO A 1 101 ? 4.735 -3.916 -11.208 1.00 88.50 101 PRO A N 1
ATOM 822 C CA . PRO A 1 101 ? 5.499 -4.566 -10.145 1.00 88.50 101 PRO A CA 1
ATOM 823 C C . PRO A 1 101 ? 6.635 -3.716 -9.573 1.00 88.50 101 PRO A C 1
ATOM 825 O O . PRO A 1 101 ? 7.452 -4.245 -8.827 1.00 88.50 101 PRO A O 1
ATOM 828 N N . VAL A 1 102 ? 6.725 -2.430 -9.913 1.00 86.00 102 VAL A N 1
ATOM 829 C CA . VAL A 1 102 ? 7.789 -1.561 -9.409 1.00 86.00 102 VAL A CA 1
ATOM 830 C C . VAL A 1 102 ? 7.474 -1.123 -7.979 1.00 86.00 102 VAL A C 1
ATOM 832 O O . VAL A 1 102 ? 6.432 -0.530 -7.698 1.00 86.00 102 VAL A O 1
ATOM 835 N N . CYS A 1 103 ? 8.392 -1.422 -7.067 1.00 78.75 103 CYS A N 1
ATOM 836 C CA . CYS A 1 103 ? 8.349 -0.995 -5.677 1.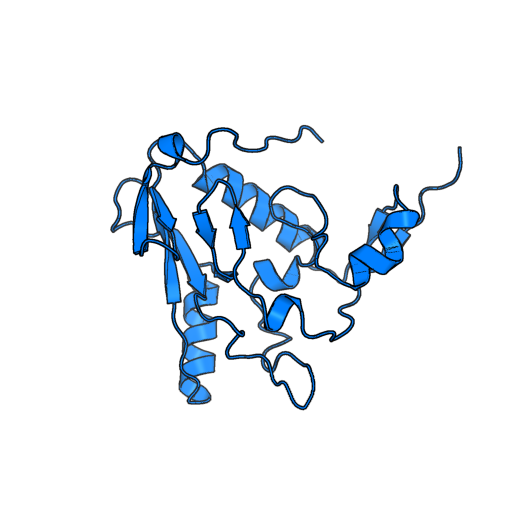00 78.75 103 CYS A CA 1
ATOM 837 C C . CYS A 1 103 ? 8.770 0.474 -5.554 1.00 78.75 103 CYS A C 1
ATOM 839 O O . CYS A 1 103 ? 9.518 0.996 -6.379 1.00 78.75 103 CYS A O 1
ATOM 841 N N . ALA A 1 104 ? 8.370 1.143 -4.471 1.00 69.25 104 ALA A N 1
ATOM 842 C CA . ALA A 1 104 ? 8.707 2.554 -4.266 1.00 69.25 104 ALA A CA 1
ATOM 843 C C . ALA A 1 104 ? 10.225 2.827 -4.136 1.00 69.25 104 ALA A C 1
ATOM 845 O O . ALA A 1 104 ? 10.671 3.951 -4.357 1.00 69.25 104 ALA A O 1
ATOM 846 N N . THR A 1 105 ? 11.021 1.793 -3.842 1.00 67.44 105 THR A N 1
ATOM 847 C CA . THR A 1 105 ? 12.493 1.821 -3.840 1.00 67.44 105 THR A CA 1
ATOM 848 C C . THR A 1 105 ? 13.117 1.676 -5.236 1.00 67.44 105 THR A C 1
ATOM 850 O O . THR A 1 105 ? 14.331 1.745 -5.363 1.00 67.44 105 THR A O 1
ATOM 853 N N . GLY A 1 106 ? 12.320 1.487 -6.294 1.00 70.00 106 GLY A N 1
ATOM 854 C CA . GLY A 1 106 ? 12.778 1.394 -7.687 1.00 70.00 106 GLY A CA 1
ATOM 855 C C . GLY A 1 106 ? 13.090 -0.021 -8.189 1.00 70.00 106 GLY A C 1
ATOM 856 O O . GLY A 1 106 ? 13.293 -0.199 -9.386 1.00 70.00 106 GLY A O 1
ATOM 857 N N . GLY A 1 107 ? 13.095 -1.030 -7.312 1.00 79.38 107 GLY A N 1
ATOM 858 C CA . GLY A 1 107 ? 13.227 -2.440 -7.700 1.00 79.38 107 GLY A CA 1
ATOM 859 C C . GLY A 1 107 ? 11.910 -3.066 -8.169 1.00 79.38 107 GLY A C 1
ATOM 860 O O . GLY A 1 107 ? 10.834 -2.509 -7.955 1.00 79.38 107 GLY A O 1
ATOM 861 N N . LEU A 1 108 ? 11.984 -4.254 -8.772 1.00 85.88 108 LEU A N 1
ATOM 862 C CA . LEU A 1 108 ? 10.804 -5.066 -9.084 1.00 85.88 108 LEU A CA 1
ATOM 863 C C . LEU A 1 108 ? 10.446 -5.961 -7.894 1.00 85.88 108 LEU A C 1
ATOM 865 O O . LEU A 1 108 ? 11.327 -6.548 -7.266 1.00 85.88 108 LEU A O 1
ATOM 869 N N . ASP A 1 109 ? 9.155 -6.100 -7.596 1.00 86.69 109 ASP A N 1
ATOM 870 C CA . ASP A 1 109 ? 8.683 -7.010 -6.555 1.00 86.69 109 ASP A CA 1
ATOM 871 C C . ASP A 1 109 ? 9.023 -8.458 -6.948 1.00 86.69 109 ASP A C 1
ATOM 873 O O . ASP A 1 109 ? 8.474 -9.002 -7.911 1.00 86.69 109 ASP A O 1
ATOM 877 N N . LYS A 1 110 ? 9.909 -9.090 -6.171 1.00 84.50 110 LYS A N 1
ATOM 878 C CA . LYS A 1 110 ? 10.318 -10.495 -6.327 1.00 84.50 110 LYS A CA 1
ATOM 879 C C . LYS A 1 110 ? 9.167 -11.487 -6.141 1.00 84.50 110 LYS A C 1
ATOM 881 O O . LYS A 1 110 ? 9.270 -12.635 -6.561 1.00 84.50 110 LYS A O 1
ATOM 886 N N . TYR A 1 111 ? 8.070 -11.080 -5.503 1.00 86.06 111 TYR A N 1
ATOM 887 C CA . TYR A 1 111 ? 6.871 -11.905 -5.351 1.00 86.06 111 TYR A CA 1
ATOM 888 C C . TYR A 1 111 ? 5.947 -11.831 -6.575 1.00 86.06 111 TYR A C 1
ATOM 890 O O . TYR A 1 111 ? 5.055 -12.673 -6.717 1.00 86.06 111 TYR A O 1
ATOM 898 N N . CYS A 1 112 ? 6.169 -10.878 -7.489 1.00 90.19 112 CYS A N 1
ATOM 899 C CA . CYS A 1 112 ? 5.438 -10.803 -8.746 1.00 90.19 112 CYS A CA 1
ATOM 900 C C . CYS A 1 112 ? 5.828 -11.964 -9.663 1.00 90.19 112 CYS A C 1
ATOM 902 O O . CYS A 1 112 ? 6.985 -12.121 -10.049 1.00 90.19 112 CYS A O 1
ATOM 904 N N . GLU A 1 113 ? 4.834 -12.735 -10.093 1.00 91.81 113 GLU A N 1
ATOM 905 C CA . GLU A 1 113 ? 5.052 -13.847 -11.017 1.00 91.81 113 GLU A CA 1
ATOM 906 C C . GLU A 1 113 ? 5.598 -13.392 -12.378 1.00 91.81 113 GLU A C 1
ATOM 908 O O . GLU A 1 113 ? 6.426 -14.080 -12.969 1.00 91.81 113 GLU A O 1
ATOM 913 N N . TRP A 1 114 ? 5.180 -12.220 -12.869 1.00 92.19 114 TRP A N 1
ATOM 914 C CA . TRP A 1 114 ? 5.745 -11.665 -14.099 1.00 92.19 114 TRP A CA 1
ATOM 915 C C . TRP A 1 114 ? 7.230 -11.343 -13.914 1.00 92.19 114 TRP A C 1
ATOM 917 O O . TRP A 1 114 ? 8.029 -11.709 -14.767 1.00 92.19 114 TRP A O 1
ATOM 927 N N . THR A 1 115 ? 7.617 -10.741 -12.784 1.00 90.50 115 THR A N 1
ATOM 928 C CA . THR A 1 115 ? 9.025 -10.439 -12.485 1.00 90.50 115 THR A CA 1
ATOM 929 C C . THR A 1 115 ? 9.864 -11.712 -12.476 1.00 90.50 115 THR A C 1
ATOM 931 O O . THR A 1 115 ? 10.852 -11.777 -13.197 1.00 90.50 115 THR A O 1
ATOM 934 N N . LYS A 1 116 ? 9.430 -12.759 -11.759 1.00 91.06 116 LYS A N 1
ATOM 935 C CA . LYS A 1 116 ? 10.141 -14.050 -11.703 1.00 91.06 116 LYS A CA 1
ATOM 936 C C . LYS A 1 116 ? 10.369 -14.664 -13.083 1.00 91.06 116 LYS A C 1
ATOM 938 O O . LYS A 1 116 ? 11.440 -15.177 -13.377 1.00 91.06 116 LYS A O 1
ATOM 943 N N . ARG A 1 117 ? 9.372 -14.580 -13.968 1.00 91.19 117 ARG A N 1
ATOM 944 C CA . ARG A 1 117 ? 9.488 -15.109 -15.336 1.00 91.19 117 ARG A CA 1
ATOM 945 C C . ARG A 1 117 ? 10.503 -14.362 -16.191 1.00 91.19 117 ARG A C 1
ATOM 947 O O . ARG A 1 117 ? 10.988 -14.942 -17.150 1.00 91.19 117 ARG A O 1
ATOM 954 N N . HIS A 1 118 ? 10.821 -13.111 -15.866 1.00 89.44 118 HIS A N 1
ATOM 955 C CA . HIS A 1 118 ? 11.648 -12.241 -16.706 1.00 89.44 118 HIS A CA 1
ATOM 956 C C . HIS A 1 118 ? 12.943 -11.779 -16.023 1.00 89.44 118 HIS A C 1
ATOM 958 O O . HIS A 1 118 ? 13.748 -11.102 -16.656 1.00 89.44 118 HIS A O 1
ATOM 964 N N . GLU A 1 119 ? 13.195 -12.150 -14.765 1.00 85.88 119 GLU A N 1
ATOM 965 C CA . GLU A 1 119 ? 14.391 -11.722 -14.021 1.00 85.88 119 GLU A CA 1
ATOM 966 C C . GLU A 1 119 ? 15.702 -12.185 -14.677 1.00 85.88 119 GLU A C 1
ATOM 968 O O . GLU A 1 119 ? 16.698 -11.468 -14.653 1.00 85.88 119 GLU A O 1
ATOM 973 N N . HIS A 1 120 ? 15.679 -13.323 -15.376 1.00 87.06 120 HIS A N 1
ATOM 974 C CA . HIS A 1 120 ? 16.807 -13.840 -16.158 1.00 87.06 120 HIS A CA 1
ATOM 975 C C . HIS A 1 120 ? 17.167 -12.980 -17.389 1.00 87.06 120 HIS A C 1
ATOM 977 O O . HIS A 1 120 ? 18.182 -13.227 -18.038 1.00 87.06 120 HIS A O 1
ATOM 983 N N . LEU A 1 121 ? 16.339 -11.986 -17.734 1.00 86.50 121 LEU A N 1
ATOM 984 C CA . LEU A 1 121 ? 16.556 -11.057 -18.849 1.00 86.50 121 LEU A CA 1
ATOM 985 C C . LEU A 1 121 ? 17.190 -9.728 -18.405 1.00 86.50 121 LEU A C 1
ATOM 987 O O . LEU A 1 121 ? 17.359 -8.837 -19.235 1.00 86.50 121 LEU A O 1
ATOM 991 N N . ILE A 1 122 ? 17.512 -9.562 -17.118 1.00 82.19 122 ILE A N 1
ATOM 992 C CA . ILE A 1 122 ? 18.136 -8.343 -16.585 1.00 82.19 122 ILE A CA 1
ATOM 993 C C . ILE A 1 122 ? 19.583 -8.211 -17.121 1.00 82.19 122 ILE A C 1
ATOM 995 O O . ILE A 1 122 ? 20.333 -9.187 -17.070 1.00 82.19 122 ILE A O 1
ATOM 999 N N . PRO A 1 123 ? 20.013 -7.021 -17.601 1.00 84.50 123 PRO A N 1
ATOM 1000 C CA . PRO A 1 123 ? 19.266 -5.762 -17.628 1.00 84.50 123 PRO A CA 1
ATOM 1001 C C . PRO A 1 123 ? 18.289 -5.660 -18.813 1.00 84.50 123 PRO A C 1
ATOM 1003 O O . PRO A 1 123 ? 18.651 -5.895 -19.966 1.00 84.50 123 PRO A O 1
ATOM 1006 N N . PHE A 1 124 ? 17.064 -5.207 -18.528 1.00 83.00 124 PHE A N 1
ATOM 1007 C CA . PHE A 1 124 ? 16.046 -4.864 -19.523 1.00 83.00 124 PHE A CA 1
ATOM 1008 C C . PHE A 1 124 ? 15.439 -3.486 -19.231 1.00 83.00 124 PHE A C 1
ATOM 1010 O O . PHE A 1 124 ? 15.450 -3.009 -18.096 1.00 83.00 124 PHE A O 1
ATOM 1017 N N . ARG A 1 125 ? 14.878 -2.846 -20.259 1.00 82.38 125 ARG A N 1
ATOM 1018 C CA . ARG A 1 125 ? 14.054 -1.643 -20.122 1.00 82.38 125 ARG A CA 1
ATOM 1019 C C . ARG A 1 125 ? 12.617 -2.073 -19.845 1.00 82.38 125 ARG A C 1
ATOM 1021 O O . ARG A 1 125 ? 12.015 -2.744 -20.678 1.00 82.38 125 ARG A O 1
ATOM 1028 N N . LEU A 1 126 ? 12.069 -1.692 -18.694 1.00 82.44 126 LEU A N 1
ATOM 1029 C CA . LEU A 1 126 ? 10.659 -1.928 -18.404 1.00 82.44 126 LEU A CA 1
ATOM 1030 C C . LEU A 1 126 ? 9.800 -0.959 -19.224 1.00 82.44 126 LEU A C 1
ATOM 1032 O O . LEU A 1 126 ? 9.905 0.255 -19.094 1.00 82.44 126 LEU A O 1
ATOM 1036 N N . GLU A 1 127 ? 8.930 -1.492 -20.057 1.00 78.50 127 GLU A N 1
ATOM 1037 C CA . GLU A 1 127 ? 7.853 -0.749 -20.685 1.00 78.50 127 GLU A CA 1
ATOM 1038 C C . GLU A 1 127 ? 6.562 -1.039 -19.928 1.00 78.50 127 GLU A C 1
ATOM 1040 O O . GLU A 1 127 ? 6.370 -2.095 -19.322 1.00 78.50 127 GLU A O 1
ATOM 1045 N N . GLY A 1 128 ? 5.655 -0.081 -19.913 1.00 66.81 128 GLY A N 1
ATOM 1046 C CA . GLY A 1 128 ? 4.398 -0.220 -19.206 1.00 66.81 128 GLY A CA 1
ATOM 1047 C C . GLY A 1 128 ? 3.317 0.543 -19.942 1.00 66.81 128 GLY A C 1
ATOM 1048 O O . GLY A 1 128 ? 3.641 1.494 -20.654 1.00 66.81 128 GLY A O 1
ATOM 1049 N N . PRO A 1 129 ? 2.038 0.161 -19.785 1.00 61.59 129 PRO A N 1
ATOM 1050 C CA . PRO A 1 129 ? 0.968 1.068 -20.153 1.00 61.59 129 PRO A CA 1
ATOM 1051 C C . PRO A 1 129 ? 1.223 2.421 -19.481 1.00 61.59 129 PRO A C 1
ATOM 1053 O O . PRO A 1 129 ? 1.641 2.479 -18.322 1.00 61.59 129 PRO A O 1
ATOM 1056 N N . GLU A 1 130 ? 1.010 3.490 -20.236 1.00 54.16 130 GLU A N 1
ATOM 1057 C CA . GLU A 1 130 ? 1.082 4.878 -19.790 1.00 54.16 130 GLU A CA 1
ATOM 1058 C C . GLU A 1 130 ? -0.022 5.080 -18.730 1.00 54.16 130 GLU A C 1
ATOM 1060 O O . GLU A 1 130 ? -1.177 5.326 -19.073 1.00 54.16 130 GLU A O 1
ATOM 1065 N N . PRO A 1 131 ? 0.241 4.699 -17.458 1.00 64.44 131 PRO A N 1
ATOM 1066 C CA . PRO A 1 131 ? 0.834 5.592 -16.465 1.00 64.44 131 PRO A CA 1
ATOM 1067 C C . PRO A 1 131 ? 1.842 4.934 -15.485 1.00 64.44 131 PRO A C 1
ATOM 1069 O O . PRO A 1 131 ? 2.076 5.501 -14.417 1.00 64.44 131 PRO A O 1
ATOM 1072 N N . ILE A 1 132 ? 2.446 3.770 -15.779 1.00 71.38 132 ILE A N 1
ATOM 1073 C CA . ILE A 1 132 ? 3.365 3.088 -14.830 1.00 71.38 132 ILE A CA 1
ATOM 1074 C C . ILE A 1 132 ? 4.524 4.000 -14.397 1.00 71.38 132 ILE A C 1
ATOM 1076 O O . ILE A 1 132 ? 4.774 4.152 -13.203 1.00 71.38 132 ILE A O 1
ATOM 1080 N N . TRP A 1 133 ? 5.190 4.669 -15.340 1.00 73.00 133 TRP A N 1
ATOM 1081 C CA . TRP A 1 133 ? 6.307 5.569 -15.029 1.00 73.00 133 TRP A CA 1
ATOM 1082 C C . TRP A 1 133 ? 5.886 6.783 -14.199 1.00 73.00 133 TRP A C 1
ATOM 1084 O O . TRP A 1 133 ? 6.556 7.124 -13.224 1.00 73.00 133 TRP A O 1
ATOM 1094 N N . ASN A 1 134 ? 4.734 7.377 -14.513 1.00 78.81 134 ASN A N 1
ATOM 1095 C CA . ASN A 1 134 ? 4.175 8.477 -13.728 1.00 78.81 134 ASN A CA 1
ATOM 1096 C C . ASN A 1 134 ? 3.850 8.021 -12.301 1.00 78.81 134 ASN A C 1
ATOM 1098 O O . ASN A 1 134 ? 4.176 8.714 -11.338 1.00 78.81 134 ASN A O 1
ATOM 1102 N N . ALA A 1 135 ? 3.282 6.823 -12.153 1.00 79.56 135 ALA A N 1
ATOM 1103 C CA . ALA A 1 135 ? 2.994 6.232 -10.855 1.00 79.56 135 ALA A CA 1
ATOM 1104 C C . ALA A 1 135 ? 4.269 6.001 -10.032 1.00 79.56 135 ALA A C 1
ATOM 1106 O O . ALA A 1 135 ? 4.303 6.350 -8.854 1.00 79.56 135 ALA A O 1
ATOM 1107 N N . ILE A 1 136 ? 5.337 5.501 -10.659 1.00 79.75 136 ILE A N 1
ATOM 1108 C CA . ILE A 1 136 ? 6.644 5.300 -10.017 1.00 79.75 136 ILE A CA 1
ATOM 1109 C C . ILE A 1 136 ? 7.248 6.629 -9.561 1.00 79.75 136 ILE A C 1
ATOM 1111 O O . ILE A 1 136 ? 7.706 6.734 -8.424 1.00 79.75 136 ILE A O 1
ATOM 1115 N N . ILE A 1 137 ? 7.234 7.655 -10.417 1.00 82.62 137 ILE A N 1
ATOM 1116 C CA . ILE A 1 137 ? 7.773 8.981 -10.084 1.00 82.62 137 ILE A CA 1
ATOM 1117 C C . ILE A 1 137 ? 7.037 9.563 -8.877 1.00 82.62 137 ILE A C 1
ATOM 1119 O O . ILE A 1 137 ? 7.673 10.044 -7.935 1.00 82.62 137 ILE A O 1
ATOM 1123 N N . VAL A 1 138 ? 5.706 9.500 -8.882 1.00 85.00 138 VAL A N 1
ATOM 1124 C CA . VAL A 1 138 ? 4.882 10.019 -7.786 1.00 85.00 138 VAL A CA 1
ATOM 1125 C C . VAL A 1 138 ? 5.098 9.210 -6.506 1.00 85.00 138 VAL A C 1
ATOM 1127 O O . VAL A 1 138 ? 5.300 9.816 -5.453 1.00 85.00 138 VAL A O 1
ATOM 1130 N N . LEU A 1 139 ? 5.134 7.873 -6.575 1.00 83.69 139 LEU A N 1
ATOM 1131 C CA . LEU A 1 139 ? 5.441 7.011 -5.426 1.00 83.69 139 LEU A CA 1
ATOM 1132 C C . LEU A 1 139 ? 6.801 7.349 -4.824 1.00 83.69 139 LEU A C 1
ATOM 1134 O O . LEU A 1 139 ? 6.905 7.530 -3.616 1.00 83.69 139 LEU A O 1
ATOM 1138 N N . ARG A 1 140 ? 7.830 7.492 -5.661 1.00 83.00 140 ARG A N 1
ATOM 1139 C CA . ARG A 1 140 ? 9.190 7.784 -5.211 1.00 83.00 140 ARG A CA 1
ATOM 1140 C C . ARG A 1 140 ? 9.294 9.159 -4.559 1.00 83.00 140 ARG A C 1
ATOM 1142 O O . ARG A 1 140 ? 9.828 9.268 -3.460 1.00 83.00 140 ARG A O 1
ATOM 1149 N N . ARG A 1 141 ? 8.764 10.205 -5.204 1.00 86.38 141 ARG A N 1
ATOM 1150 C CA . ARG A 1 141 ? 8.725 11.566 -4.633 1.00 86.38 141 ARG A CA 1
ATOM 1151 C C . ARG A 1 141 ? 7.986 11.585 -3.303 1.00 86.38 141 ARG A C 1
ATOM 1153 O O . ARG A 1 141 ? 8.443 12.206 -2.352 1.00 86.38 141 ARG A O 1
ATOM 1160 N N . THR A 1 142 ? 6.873 10.863 -3.244 1.00 86.88 142 THR A N 1
ATOM 1161 C CA . THR A 1 142 ? 6.079 10.729 -2.030 1.00 86.88 142 THR A CA 1
ATOM 1162 C C . THR A 1 142 ? 6.874 10.031 -0.939 1.00 86.88 142 THR A C 1
ATOM 1164 O O . THR A 1 142 ? 6.977 10.585 0.142 1.00 86.88 142 THR A O 1
ATOM 1167 N N . MET A 1 143 ? 7.513 8.892 -1.209 1.00 84.94 143 MET A N 1
ATOM 1168 C CA . MET A 1 143 ? 8.356 8.229 -0.211 1.00 84.94 143 MET A CA 1
ATOM 1169 C C . MET A 1 143 ? 9.443 9.161 0.319 1.00 84.94 143 MET A C 1
ATOM 1171 O O . MET A 1 143 ? 9.522 9.340 1.525 1.00 84.94 143 MET A O 1
ATOM 1175 N N . LEU A 1 144 ? 10.197 9.831 -0.559 1.00 86.31 144 LEU A N 1
ATOM 1176 C CA . LEU A 1 144 ? 11.246 10.775 -0.150 1.00 86.31 144 LEU A CA 1
ATOM 1177 C C . LEU A 1 144 ? 10.722 11.889 0.768 1.00 86.31 144 LEU A C 1
ATOM 1179 O O . LEU A 1 144 ? 11.404 12.289 1.707 1.00 86.31 144 LEU A O 1
ATOM 1183 N N . GLU A 1 145 ? 9.520 12.397 0.497 1.00 87.25 145 GLU A N 1
ATOM 1184 C CA . GLU A 1 145 ? 8.881 13.415 1.328 1.00 87.25 145 GLU A CA 1
ATOM 1185 C C . GLU A 1 145 ? 8.429 12.847 2.679 1.00 87.25 145 GLU A C 1
ATOM 1187 O O . GLU A 1 145 ? 8.637 13.470 3.717 1.00 87.25 145 GLU A O 1
ATOM 1192 N N . GLN A 1 146 ? 7.799 11.673 2.674 1.00 86.94 146 GLN A N 1
ATOM 1193 C CA . GLN A 1 146 ? 7.196 11.066 3.862 1.00 86.94 146 GLN A CA 1
ATOM 1194 C C . GLN A 1 146 ? 8.230 10.481 4.818 1.00 86.94 146 GLN A C 1
ATOM 1196 O O . GLN A 1 146 ? 7.976 10.417 6.017 1.00 86.94 146 GLN A O 1
ATOM 1201 N N . THR A 1 147 ? 9.404 10.113 4.309 1.00 84.44 147 THR A N 1
ATOM 1202 C CA . THR A 1 147 ? 10.508 9.601 5.118 1.00 84.44 147 THR A CA 1
ATOM 1203 C C . THR A 1 147 ? 11.463 10.699 5.600 1.00 84.44 147 THR A C 1
ATOM 1205 O O . THR A 1 147 ? 12.584 10.404 6.009 1.00 84.44 147 THR A O 1
ATOM 1208 N N . ARG A 1 148 ? 11.059 11.975 5.545 1.00 86.19 148 ARG A N 1
ATOM 1209 C CA . ARG A 1 148 ? 11.817 13.068 6.172 1.00 86.19 148 ARG A CA 1
ATOM 1210 C C . ARG A 1 148 ? 11.799 12.954 7.704 1.00 86.19 148 ARG A C 1
ATOM 1212 O O . ARG A 1 148 ? 10.791 12.501 8.253 1.00 86.19 148 ARG A O 1
ATOM 1219 N N . PRO A 1 149 ? 12.856 13.424 8.397 1.00 84.12 149 PRO A N 1
ATOM 1220 C CA . PRO A 1 149 ? 12.877 13.478 9.856 1.00 84.12 149 PRO A CA 1
ATOM 1221 C C . PRO A 1 149 ? 11.671 14.222 10.433 1.00 84.12 149 PRO A C 1
ATOM 1223 O O . PRO A 1 149 ? 11.097 15.102 9.787 1.00 84.12 149 PRO A O 1
ATOM 1226 N N . SER A 1 150 ? 11.314 13.890 11.672 1.00 86.88 150 SER A N 1
ATOM 1227 C CA . SER A 1 150 ? 10.181 14.433 12.426 1.00 86.88 150 SER A CA 1
ATOM 1228 C C . SER A 1 150 ? 8.790 14.026 11.934 1.00 86.88 150 SER A C 1
ATOM 1230 O O . SER A 1 150 ? 7.814 14.359 12.616 1.00 86.88 150 SER A O 1
ATOM 1232 N N . ARG A 1 151 ? 8.678 13.270 10.834 1.00 94.31 151 ARG A N 1
ATOM 1233 C CA . ARG A 1 151 ? 7.418 12.660 10.388 1.00 94.31 151 ARG A CA 1
ATOM 1234 C C . ARG A 1 151 ? 7.085 11.401 11.181 1.00 94.31 151 ARG A C 1
ATOM 1236 O O . ARG A 1 151 ? 7.910 10.846 11.908 1.00 94.31 151 ARG A O 1
ATOM 1243 N N . TRP A 1 152 ? 5.845 10.952 11.033 1.00 96.56 152 TRP A N 1
ATOM 1244 C CA . TRP A 1 152 ? 5.335 9.757 11.690 1.00 96.56 152 TRP A CA 1
ATOM 1245 C C . TRP A 1 152 ? 4.921 8.709 10.668 1.00 96.56 152 TRP A C 1
ATOM 1247 O O . TRP A 1 152 ? 4.357 9.038 9.625 1.00 96.56 152 TRP A O 1
ATOM 1257 N N . VAL A 1 153 ? 5.144 7.445 11.011 1.00 96.69 153 VAL A N 1
ATOM 1258 C CA . VAL A 1 153 ? 4.731 6.280 10.231 1.00 96.69 153 VAL A CA 1
ATOM 1259 C C . VAL A 1 153 ? 3.901 5.339 11.102 1.00 96.69 153 VAL A C 1
ATO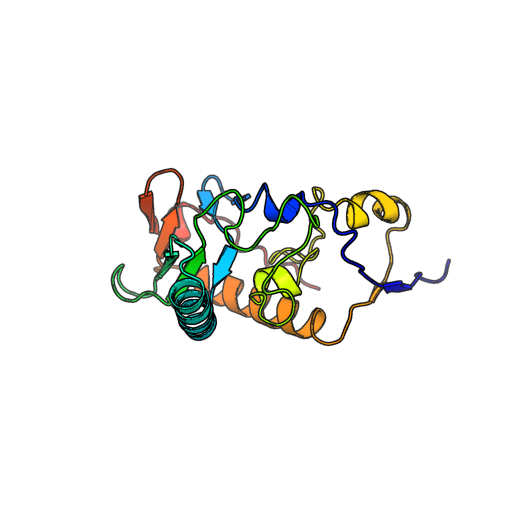M 1261 O O . VAL A 1 153 ? 4.200 5.153 12.283 1.00 96.69 153 VAL A O 1
ATOM 1264 N N . PHE A 1 154 ? 2.823 4.794 10.541 1.00 97.81 154 PHE A N 1
ATOM 1265 C CA . PHE A 1 154 ? 1.898 3.904 11.238 1.00 97.81 154 PHE A CA 1
ATOM 1266 C C . PHE A 1 154 ? 2.110 2.453 10.804 1.00 97.81 154 PHE A C 1
ATOM 1268 O O . PHE A 1 154 ? 2.010 2.132 9.617 1.00 97.81 154 PHE A O 1
ATOM 1275 N N . ASP A 1 155 ? 2.368 1.583 11.775 1.00 97.81 155 ASP A N 1
ATOM 1276 C CA . ASP A 1 155 ? 2.564 0.150 11.564 1.00 97.81 155 ASP A CA 1
ATOM 1277 C C . ASP A 1 155 ? 1.248 -0.616 11.730 1.00 97.81 155 ASP A C 1
ATOM 1279 O O . ASP A 1 155 ? 0.614 -0.554 12.784 1.00 97.81 155 ASP A O 1
ATOM 1283 N N . LEU A 1 156 ? 0.855 -1.388 10.714 1.00 97.81 156 LEU A N 1
ATOM 1284 C CA . LEU A 1 156 ? -0.341 -2.228 10.790 1.00 97.81 156 LEU A CA 1
ATOM 1285 C C . LEU A 1 156 ? -0.178 -3.426 11.729 1.00 97.81 156 LEU A C 1
ATOM 1287 O O . LEU A 1 156 ? -1.185 -3.965 12.178 1.00 97.81 156 LEU A O 1
ATOM 1291 N N . ARG A 1 157 ? 1.055 -3.866 12.018 1.00 96.69 157 ARG A N 1
ATOM 1292 C CA . ARG A 1 157 ? 1.293 -5.013 12.905 1.00 96.69 157 ARG A CA 1
ATOM 1293 C C . ARG A 1 157 ? 1.057 -4.656 14.366 1.00 96.69 157 ARG A C 1
ATOM 1295 O O . ARG A 1 157 ? 0.391 -5.400 15.075 1.00 96.69 157 ARG A O 1
ATOM 1302 N N . THR A 1 158 ? 1.624 -3.546 14.819 1.00 97.25 158 THR A N 1
ATOM 1303 C CA . THR A 1 158 ? 1.518 -3.105 16.219 1.00 97.25 158 THR A CA 1
ATOM 1304 C C . THR A 1 158 ? 0.385 -2.110 16.464 1.00 97.25 158 THR A C 1
ATOM 1306 O O . THR A 1 158 ? 0.092 -1.817 17.622 1.00 97.25 158 THR A O 1
ATOM 1309 N N . GLU A 1 159 ? -0.224 -1.578 15.399 1.00 97.06 159 GLU A N 1
ATOM 1310 C CA . GLU A 1 159 ? -1.200 -0.481 15.422 1.00 97.06 159 GLU A CA 1
ATOM 1311 C C . GLU A 1 159 ? -0.689 0.782 16.136 1.00 97.06 159 GLU A C 1
ATOM 1313 O O . GLU A 1 159 ? -1.438 1.511 16.794 1.00 97.06 159 GLU A O 1
ATOM 1318 N N . LYS A 1 160 ? 0.614 1.058 16.011 1.00 97.44 160 LYS A N 1
ATOM 1319 C CA . LYS A 1 160 ? 1.284 2.178 16.677 1.00 97.44 160 LYS A CA 1
ATOM 1320 C C . LYS A 1 160 ? 1.951 3.121 15.685 1.00 97.44 160 LYS A C 1
ATOM 1322 O O . LYS A 1 160 ? 2.342 2.754 14.578 1.00 97.44 160 LYS A O 1
ATOM 1327 N N . TRP A 1 161 ? 2.087 4.365 16.135 1.00 97.81 161 TRP A N 1
ATOM 1328 C CA . TRP A 1 161 ? 2.866 5.396 15.463 1.00 97.81 161 TRP A CA 1
ATOM 1329 C C . TRP A 1 161 ? 4.318 5.352 15.918 1.00 97.81 161 TRP A C 1
ATOM 1331 O O . TRP A 1 161 ? 4.586 5.388 17.121 1.00 97.81 161 TRP A O 1
ATOM 1341 N N . TYR A 1 162 ? 5.223 5.407 14.952 1.00 96.38 162 TYR A N 1
ATOM 1342 C CA . TYR A 1 162 ? 6.659 5.524 15.153 1.00 96.38 162 TYR A CA 1
ATOM 1343 C C . TYR A 1 162 ? 7.158 6.812 14.509 1.00 96.38 162 TYR A C 1
ATOM 1345 O O . TYR A 1 162 ? 6.605 7.265 13.502 1.00 96.38 162 TYR A O 1
ATOM 1353 N N . LYS A 1 163 ? 8.191 7.418 15.093 1.00 94.81 163 LYS A N 1
ATOM 1354 C CA . LYS A 1 163 ? 8.946 8.463 14.405 1.00 94.81 163 LYS A CA 1
ATOM 1355 C C . LYS A 1 163 ? 9.721 7.824 13.269 1.00 94.81 163 LYS A C 1
ATOM 1357 O O . LYS A 1 163 ? 10.325 6.773 13.456 1.00 94.81 163 LYS A O 1
ATOM 1362 N N . VAL A 1 164 ? 9.677 8.446 12.096 1.00 92.81 164 VAL A N 1
ATOM 1363 C CA . VAL A 1 164 ? 10.337 7.924 10.895 1.00 92.81 164 VAL A CA 1
ATOM 1364 C C . VAL A 1 164 ? 11.830 7.721 11.143 1.00 92.81 164 VAL A C 1
ATOM 1366 O O . VAL A 1 164 ? 12.347 6.661 10.814 1.00 92.81 164 VAL A O 1
ATOM 1369 N N . GLU A 1 165 ? 12.495 8.690 11.768 1.00 90.94 165 GLU A N 1
ATOM 1370 C CA . GLU A 1 165 ? 13.927 8.654 12.085 1.00 90.94 165 GLU A CA 1
ATOM 1371 C C . GLU A 1 165 ? 14.349 7.472 12.977 1.00 90.94 165 GLU A C 1
ATOM 1373 O O . GLU A 1 165 ? 15.490 7.020 12.888 1.00 90.94 165 GLU A O 1
ATOM 1378 N N . ASP A 1 166 ? 13.434 6.922 13.778 1.00 91.12 166 ASP A N 1
ATOM 1379 C CA . ASP A 1 166 ? 13.737 5.815 14.692 1.00 91.12 166 ASP A CA 1
ATOM 1380 C C . ASP A 1 166 ? 13.700 4.448 13.988 1.00 91.12 166 ASP A C 1
ATOM 1382 O O . ASP A 1 166 ? 14.332 3.488 14.436 1.00 91.12 166 ASP A O 1
ATOM 1386 N N . VAL A 1 167 ? 12.952 4.344 12.884 1.00 90.19 167 VAL A N 1
ATOM 1387 C CA . VAL A 1 167 ? 12.615 3.064 12.231 1.00 90.19 167 VAL A CA 1
ATOM 1388 C C . VAL A 1 167 ? 13.104 2.974 10.786 1.00 90.19 167 VAL A C 1
ATOM 1390 O O . VAL A 1 167 ? 13.528 1.908 10.345 1.00 90.19 167 VAL A O 1
ATOM 1393 N N . ILE A 1 168 ? 13.125 4.083 10.048 1.00 83.62 168 ILE A N 1
ATOM 1394 C CA . ILE A 1 168 ? 13.605 4.161 8.665 1.00 83.62 168 ILE A CA 1
ATOM 1395 C C . ILE A 1 168 ? 14.980 4.833 8.684 1.00 83.62 168 ILE A C 1
ATOM 1397 O O . ILE A 1 168 ? 15.112 6.048 8.558 1.00 83.62 168 ILE A O 1
ATOM 1401 N N . LYS A 1 169 ? 16.021 4.015 8.871 1.00 70.00 169 LYS A N 1
ATOM 1402 C CA . LYS A 1 169 ? 17.417 4.476 8.995 1.00 70.00 169 LYS A CA 1
ATOM 1403 C C . LYS A 1 169 ? 18.061 4.858 7.662 1.00 70.00 169 LYS A C 1
ATOM 1405 O O . LYS A 1 169 ? 18.968 5.681 7.630 1.00 70.00 169 LYS A O 1
ATOM 1410 N N . GLU A 1 170 ? 17.574 4.289 6.564 1.00 62.62 170 GLU A N 1
ATOM 1411 C CA . GLU A 1 170 ? 18.031 4.598 5.214 1.00 62.62 170 GLU A CA 1
ATOM 1412 C C . GLU A 1 170 ? 16.821 4.960 4.362 1.00 62.62 170 GLU A C 1
ATOM 1414 O O . GLU A 1 170 ? 16.067 4.098 3.905 1.00 62.62 170 GLU A O 1
ATOM 1419 N N . VAL A 1 171 ? 16.630 6.256 4.121 1.00 54.41 171 VAL A N 1
ATOM 1420 C CA . VAL A 1 171 ? 15.855 6.674 2.957 1.00 54.41 171 VAL A CA 1
ATOM 1421 C C . VAL A 1 171 ? 16.689 6.239 1.766 1.00 54.41 171 VAL A C 1
ATOM 1423 O O . VAL A 1 171 ? 17.745 6.816 1.526 1.00 54.41 171 VAL A O 1
ATOM 1426 N N . VAL A 1 172 ? 16.276 5.181 1.071 1.00 46.09 172 VAL A N 1
ATOM 1427 C CA . VAL A 1 172 ? 16.997 4.656 -0.092 1.00 46.09 172 VAL A CA 1
ATOM 1428 C C . VAL A 1 172 ? 17.012 5.731 -1.188 1.00 46.09 172 VAL A C 1
ATOM 1430 O O . VAL A 1 172 ? 16.146 5.796 -2.061 1.00 46.09 172 VAL A O 1
ATOM 1433 N N . VAL A 1 173 ? 18.003 6.620 -1.133 1.00 38.81 173 VAL A N 1
ATOM 1434 C CA . VAL A 1 173 ? 18.355 7.547 -2.203 1.00 38.81 173 VAL A CA 1
ATOM 1435 C C . VAL A 1 173 ? 19.261 6.767 -3.148 1.00 38.81 173 VAL A C 1
ATOM 1437 O O . VAL A 1 173 ? 20.479 6.901 -3.119 1.00 38.81 173 VAL A O 1
ATOM 1440 N N . ILE A 1 174 ? 18.676 5.914 -3.992 1.00 34.75 174 ILE A N 1
ATOM 1441 C CA . ILE A 1 174 ? 19.428 5.369 -5.127 1.00 34.75 174 ILE A CA 1
ATOM 1442 C C . ILE A 1 174 ? 19.682 6.535 -6.081 1.00 34.75 174 ILE A C 1
ATOM 1444 O O . ILE A 1 174 ? 18.755 7.024 -6.734 1.00 34.75 174 ILE A O 1
ATOM 1448 N N . LYS A 1 175 ? 20.927 7.020 -6.132 1.00 28.38 175 LYS A N 1
ATOM 1449 C CA . LYS A 1 175 ? 21.395 7.830 -7.260 1.00 28.38 175 LYS A CA 1
ATOM 1450 C C . LYS A 1 175 ? 21.152 7.001 -8.526 1.00 28.38 175 LYS A C 1
ATOM 1452 O O . LYS A 1 175 ? 21.604 5.861 -8.586 1.00 28.38 175 LYS A O 1
ATOM 1457 N N . ILE A 1 176 ? 20.342 7.537 -9.440 1.00 33.94 176 ILE A N 1
ATOM 1458 C CA . ILE A 1 176 ? 20.164 6.974 -10.787 1.00 33.94 176 ILE A CA 1
ATOM 1459 C C . ILE A 1 176 ? 21.465 7.206 -11.549 1.00 33.94 176 ILE A C 1
ATOM 1461 O O . ILE A 1 176 ? 22.001 8.328 -11.396 1.00 33.94 176 ILE A O 1
#

Foldseek 3Di:
DPDAAEDEDDQPLPLQCLQCQWDDDLNFIAGQKAFPVLVVVVVVVCVVVVFDWDKAAFKAALDPVRGGIIHGLDHNHSQADPVVSDGVCVVSDGLSVQLPQQDLLGDGPPSRPRCVVCVVSPPHHYDYPPPNVVSSVVSNVVLVVRLDFSMWGAGSVVRDIDTSVVRVVDPNPPDD

Sequence (176 aa):
MRPIRALRFECLRCGRCCVQTRRELHGLVFGIQLWPEEKKLLTCIAKERGIKITVKPQFASRSKSDITLWQLADEPCPFYDETTRSCTIYPYRPLACRAYPVCATGGLDKYCEWTKRHEHLIPFRLEGPEPIWNAIIVLRRTMLEQTRPSRWVFDLRTEKWYKVEDVIKEVVVIKI

Radius of gyration: 16.73 Å; chains: 1; bounding box: 49×34×44 Å

Secondary structure (DSSP, 8-state):
-PPPEEEE------SHHHH---EEETTEEE-EEE-HHHHHHHHHHHHHTT----EEEEEESSSTTSEEEEEE--SS-TTEETTTTEETTGGG--HHHHHTTB-TTSSB-TT-HHHHHHGGG-SEEEE-STTHHHHHHHHHHHHHHHTSTT-EEEETTTTEEEEHHHH---------